Protein AF-A0A533UNU1-F1 (afdb_monomer_lite)

Foldseek 3Di:
DEAFADCDPVTLCHADDLVRLLVVLVVQVVVVVVDVDDDYFYNSPPPNSRLLSVLSSCVSNVHDDDPVSVVVNVVVVVVVVVVVVVVVVVVVVVD

pLDDT: mean 88.91, std 9.17, range [50.12, 96.62]

Secondary structure (DSSP, 8-state):
-EE--S-PSSTT-----HHHHHHHHHHHHHHHHH-S----EE---GGGHHHHHHHHHHHHTTPPPPHHHHHHHHHHHHHHHHHHHHHHHHHHTT-

Radius of gyration: 15.37 Å; chains: 1; bounding box: 43×29×36 Å

Sequence (95 aa):
IRWHGRQVKPRYNYLYSKEELKPWAEKVKQISRETAVVRGYFNNHYGARAVVNALEFKQMLGTVLSEEERAALQHARNYFSETSSQLKLDRSFRQ

Structure (mmCIF, N/CA/C/O backbone):
data_AF-A0A533UNU1-F1
#
_entry.id   AF-A0A533UNU1-F1
#
loop_
_atom_site.group_PDB
_atom_site.id
_atom_site.type_symbol
_atom_site.label_atom_id
_atom_site.label_alt_id
_atom_site.label_comp_id
_atom_site.label_asym_id
_atom_site.label_entity_id
_atom_site.label_seq_id
_atom_site.pdbx_PDB_ins_code
_atom_site.Cartn_x
_atom_site.Cartn_y
_atom_site.Cartn_z
_atom_site.occupancy
_atom_site.B_iso_or_equiv
_atom_site.auth_seq_id
_atom_site.auth_comp_id
_atom_site.auth_asym_id
_atom_site.auth_atom_id
_atom_site.pdbx_PDB_model_num
ATOM 1 N N . ILE A 1 1 ? -12.944 2.081 -1.766 1.00 93.19 1 ILE A N 1
ATOM 2 C CA . ILE A 1 1 ? -12.009 3.102 -2.303 1.00 93.19 1 ILE A CA 1
ATOM 3 C C . ILE A 1 1 ? -11.151 2.459 -3.389 1.00 93.19 1 ILE A C 1
ATOM 5 O O . ILE A 1 1 ? -10.761 1.308 -3.220 1.00 93.19 1 ILE A O 1
ATOM 9 N N . ARG A 1 2 ? -10.889 3.153 -4.504 1.00 93.25 2 ARG A N 1
ATOM 10 C CA . ARG A 1 2 ? -10.040 2.652 -5.598 1.00 93.25 2 ARG A CA 1
ATOM 11 C C . ARG A 1 2 ? -9.004 3.712 -5.982 1.00 93.25 2 ARG A C 1
ATOM 13 O O . ARG A 1 2 ? -9.380 4.827 -6.331 1.00 93.25 2 ARG A O 1
ATOM 20 N N . TRP A 1 3 ? -7.718 3.375 -5.902 1.00 94.25 3 TRP A N 1
ATOM 21 C CA . TRP A 1 3 ? -6.600 4.278 -6.208 1.00 94.25 3 TRP A CA 1
ATOM 22 C C . TRP A 1 3 ? -6.038 3.981 -7.600 1.00 94.25 3 TRP A C 1
ATOM 24 O O . TRP A 1 3 ? -5.594 2.868 -7.857 1.00 94.25 3 TRP A O 1
ATOM 34 N N . HIS A 1 4 ? -6.042 4.958 -8.508 1.00 89.81 4 HIS A N 1
ATOM 35 C CA . HIS A 1 4 ? -5.658 4.759 -9.918 1.00 89.81 4 HIS A CA 1
ATOM 36 C C . HIS A 1 4 ? -4.314 5.393 -10.319 1.00 89.81 4 HIS A C 1
ATOM 38 O O . HIS A 1 4 ? -3.893 5.258 -11.467 1.00 89.81 4 HIS A O 1
ATOM 44 N N . GLY A 1 5 ? -3.635 6.087 -9.407 1.00 87.50 5 GLY A N 1
ATOM 45 C CA . GLY A 1 5 ? -2.519 6.977 -9.734 1.00 87.50 5 GLY A CA 1
ATOM 46 C C . GLY A 1 5 ? -2.981 8.357 -10.221 1.00 87.50 5 GLY A C 1
ATOM 47 O O . GLY A 1 5 ? -4.173 8.665 -10.225 1.00 87.50 5 GLY A O 1
ATOM 48 N N . ARG A 1 6 ? -2.033 9.206 -10.638 1.00 81.12 6 ARG A N 1
ATOM 49 C CA . ARG A 1 6 ? -2.288 10.605 -11.033 1.00 81.12 6 ARG A CA 1
ATOM 50 C C . ARG A 1 6 ? -2.357 10.826 -12.548 1.00 81.12 6 ARG A C 1
ATOM 52 O O . ARG A 1 6 ? -1.54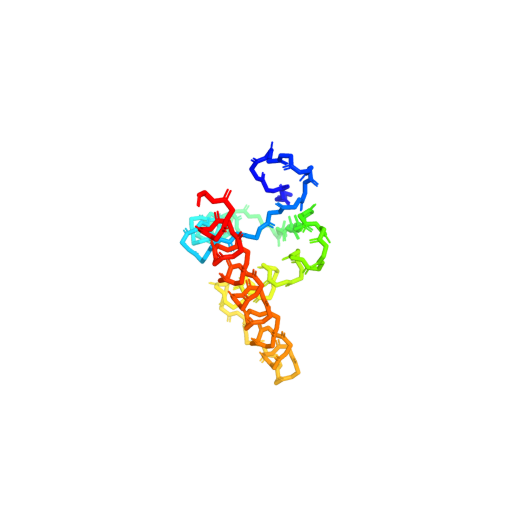8 11.574 -13.064 1.00 81.12 6 ARG A O 1
ATOM 59 N N . GLN A 1 7 ? -3.258 10.156 -13.274 1.00 67.44 7 GLN A N 1
ATOM 60 C CA . GLN A 1 7 ? -3.490 10.347 -14.731 1.00 67.44 7 GLN A CA 1
ATOM 61 C C . GLN A 1 7 ? -2.227 10.554 -15.612 1.00 67.44 7 GLN A C 1
ATOM 63 O O . GLN A 1 7 ? -2.290 11.174 -16.673 1.00 67.44 7 GLN A O 1
ATOM 68 N N . VAL A 1 8 ? -1.073 10.028 -15.196 1.00 65.19 8 VAL A N 1
ATOM 69 C CA . VAL A 1 8 ? 0.191 10.193 -15.915 1.00 65.19 8 VAL A CA 1
ATOM 70 C C . VAL A 1 8 ? 0.130 9.273 -17.129 1.00 65.19 8 VAL A C 1
ATOM 72 O O . VAL A 1 8 ? -0.411 8.172 -17.031 1.00 65.19 8 VAL A O 1
ATOM 75 N N . LYS A 1 9 ? 0.631 9.710 -18.288 1.00 72.56 9 LYS A N 1
ATOM 76 C CA . LYS A 1 9 ? 0.825 8.809 -19.432 1.00 72.56 9 LYS A CA 1
ATOM 77 C C . LYS A 1 9 ? 2.150 8.052 -19.235 1.00 72.56 9 LYS A C 1
ATOM 79 O O . LYS A 1 9 ? 3.159 8.715 -19.004 1.00 72.56 9 LYS A O 1
ATOM 84 N N . PRO A 1 10 ? 2.182 6.711 -19.354 1.00 72.81 10 PRO A N 1
ATOM 85 C CA . PRO A 1 10 ? 1.062 5.793 -19.600 1.00 72.81 10 PRO A CA 1
ATOM 86 C C . PRO A 1 10 ? 0.171 5.585 -18.359 1.00 72.81 10 PRO A C 1
ATOM 88 O O . PRO A 1 10 ? 0.661 5.556 -17.231 1.00 72.81 10 PRO A O 1
ATOM 91 N N . ARG A 1 11 ? -1.147 5.423 -18.574 1.00 71.75 11 ARG A N 1
ATOM 92 C CA . ARG A 1 11 ? -2.144 5.272 -17.493 1.00 71.75 11 ARG A CA 1
ATOM 93 C C . ARG A 1 11 ? -1.758 4.135 -16.537 1.00 71.75 11 ARG A C 1
ATOM 95 O O . ARG A 1 11 ? -1.197 3.131 -16.959 1.00 71.75 11 ARG A O 1
ATOM 102 N N . TYR A 1 12 ? -2.086 4.294 -15.253 1.00 76.25 12 TYR A N 1
ATOM 103 C CA . TYR A 1 12 ? -1.799 3.336 -14.169 1.00 76.25 12 TYR A CA 1
ATOM 104 C C . TYR A 1 12 ? -0.311 3.097 -13.854 1.00 76.25 12 TYR A C 1
ATOM 106 O O . TYR A 1 12 ? -0.013 2.375 -12.902 1.00 76.25 12 TYR A O 1
ATOM 114 N N . ASN A 1 13 ? 0.623 3.731 -14.574 1.00 85.00 13 ASN A N 1
ATOM 115 C CA . ASN A 1 13 ? 2.046 3.740 -14.241 1.00 85.00 13 ASN A CA 1
ATOM 116 C C . ASN A 1 13 ? 2.357 4.831 -13.211 1.00 85.00 13 ASN A C 1
ATOM 118 O O . ASN A 1 13 ? 2.892 5.891 -13.530 1.00 85.00 13 ASN A O 1
ATOM 122 N N . TYR A 1 14 ? 1.966 4.578 -11.964 1.00 89.00 14 TYR A N 1
ATOM 123 C CA . TYR A 1 14 ? 2.192 5.497 -10.855 1.00 89.00 14 TYR A CA 1
ATOM 124 C C . TYR A 1 14 ? 2.575 4.716 -9.606 1.00 89.00 14 TYR A C 1
ATOM 126 O O . TYR A 1 14 ? 1.919 3.730 -9.279 1.00 89.00 14 TYR A O 1
ATOM 134 N N . LEU A 1 15 ? 3.629 5.140 -8.917 1.00 91.75 15 LEU A N 1
ATOM 135 C CA . LEU A 1 15 ? 4.020 4.587 -7.625 1.00 91.75 15 LEU A CA 1
ATOM 136 C C . LEU A 1 15 ? 3.813 5.686 -6.591 1.00 91.75 15 LEU A C 1
ATOM 138 O O . LEU A 1 15 ? 4.546 6.670 -6.607 1.00 91.75 15 LEU A O 1
ATOM 142 N N . TYR A 1 16 ? 2.809 5.531 -5.729 1.00 94.06 16 TYR A N 1
ATOM 143 C CA . TYR A 1 16 ? 2.545 6.522 -4.690 1.00 94.06 16 TYR A CA 1
ATOM 144 C C . TYR A 1 16 ? 3.736 6.633 -3.730 1.00 94.06 16 TYR A C 1
ATOM 146 O O . TYR A 1 16 ? 4.367 5.622 -3.378 1.00 94.06 16 TYR A O 1
ATOM 154 N N . SER A 1 17 ? 4.033 7.860 -3.303 1.00 93.56 17 SER A N 1
ATOM 155 C CA . SER A 1 17 ? 4.947 8.101 -2.186 1.00 93.56 17 SER A CA 1
ATOM 156 C C . SER A 1 17 ? 4.256 7.817 -0.848 1.00 93.56 17 SER A C 1
ATOM 158 O O . SER A 1 17 ? 3.024 7.774 -0.761 1.00 93.56 17 SER A O 1
ATOM 160 N N . LYS A 1 18 ? 5.038 7.634 0.221 1.00 93.44 18 LYS A N 1
ATOM 161 C CA . LYS A 1 18 ? 4.465 7.399 1.553 1.00 93.44 18 LYS A CA 1
ATOM 162 C C . LYS A 1 18 ? 3.666 8.608 2.045 1.00 93.44 18 LYS A C 1
ATOM 164 O O . LYS A 1 18 ? 2.619 8.450 2.666 1.00 93.44 18 LYS A O 1
ATOM 169 N N . GLU A 1 19 ? 4.131 9.804 1.714 1.00 94.88 19 GLU A N 1
ATOM 170 C CA . GLU A 1 19 ? 3.508 11.085 2.047 1.00 94.88 19 GLU A CA 1
ATOM 171 C C . GLU A 1 19 ? 2.150 11.226 1.354 1.00 94.88 19 GLU A C 1
ATOM 173 O O . GLU A 1 19 ? 1.198 11.701 1.965 1.00 94.88 19 GLU A O 1
ATOM 178 N N . GLU A 1 20 ? 2.033 10.754 0.109 1.00 94.88 20 GLU A N 1
ATOM 179 C CA . GLU A 1 20 ? 0.759 10.729 -0.613 1.00 94.88 20 GLU A CA 1
ATOM 180 C C . GLU A 1 20 ? -0.230 9.709 -0.044 1.00 94.88 20 GLU A C 1
ATOM 182 O O . GLU A 1 20 ? -1.439 9.942 -0.079 1.00 94.88 20 GLU A O 1
ATOM 187 N N . LEU A 1 21 ? 0.261 8.577 0.467 1.00 95.75 21 LEU A N 1
ATOM 188 C CA . LEU A 1 21 ? -0.572 7.536 1.072 1.00 95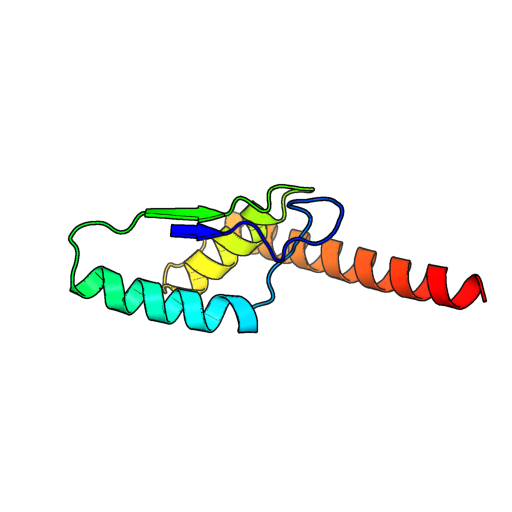.75 21 LEU A CA 1
ATOM 189 C C . LEU A 1 21 ? -1.040 7.899 2.487 1.00 95.75 21 LEU A C 1
ATOM 191 O O . LEU A 1 21 ? -2.143 7.517 2.875 1.00 95.75 21 LEU A O 1
ATOM 195 N N . LYS A 1 22 ? -0.254 8.670 3.244 1.00 95.94 22 LYS A N 1
ATOM 196 C CA . LYS A 1 22 ? -0.568 9.074 4.623 1.00 95.94 22 LYS A CA 1
ATOM 197 C C . LYS A 1 22 ? -1.976 9.674 4.805 1.00 95.94 22 LYS A C 1
ATOM 199 O O . LYS A 1 22 ? -2.714 9.153 5.642 1.00 95.94 22 LYS A O 1
ATOM 204 N N . PRO A 1 23 ? -2.418 10.696 4.042 1.00 96.50 23 PRO A N 1
ATOM 205 C CA . PRO A 1 23 ? -3.768 11.242 4.200 1.00 96.50 23 PRO A CA 1
ATOM 206 C C . PRO A 1 23 ? -4.862 1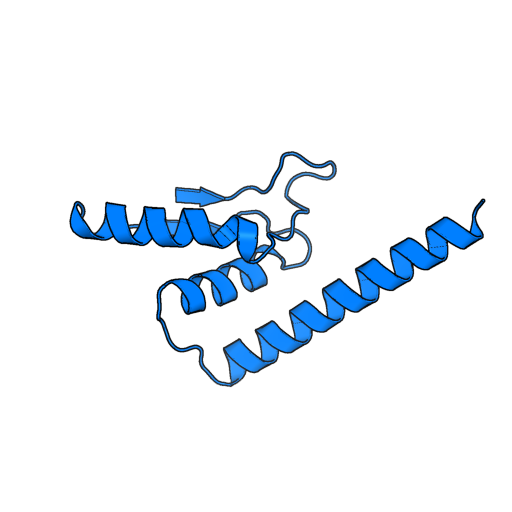0.219 3.865 1.00 96.50 23 PRO A C 1
ATOM 208 O O . PRO A 1 23 ? -5.940 10.249 4.456 1.00 96.50 23 PRO A O 1
ATOM 211 N N . TRP A 1 24 ? -4.593 9.276 2.956 1.00 96.62 24 TRP A N 1
ATOM 212 C CA . TRP A 1 24 ? -5.529 8.192 2.657 1.00 96.62 24 TRP A CA 1
ATOM 213 C C . TRP A 1 24 ? -5.633 7.186 3.797 1.00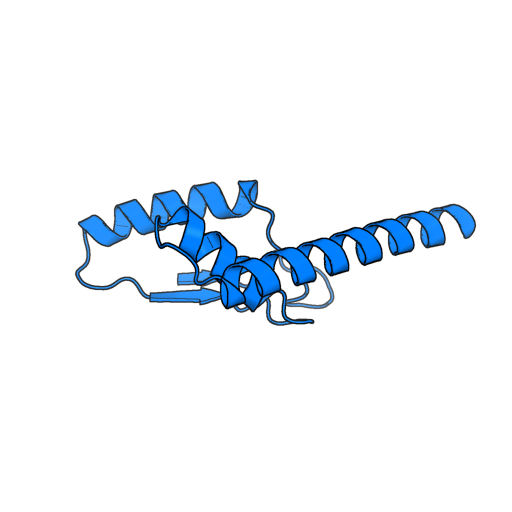 96.62 24 TRP A C 1
ATOM 215 O O . TRP A 1 24 ? -6.739 6.730 4.079 1.00 96.62 24 TRP A O 1
ATOM 225 N N . ALA A 1 25 ? -4.521 6.852 4.454 1.00 95.94 25 ALA A N 1
ATOM 226 C CA . ALA A 1 25 ? -4.524 5.954 5.603 1.00 95.94 25 ALA A CA 1
ATOM 227 C C . ALA A 1 25 ? -5.362 6.542 6.746 1.00 95.94 25 ALA A C 1
ATOM 229 O O . ALA A 1 25 ? -6.228 5.857 7.285 1.00 95.94 25 ALA A O 1
ATOM 230 N N . GLU A 1 26 ? -5.188 7.831 7.044 1.00 95.81 26 GLU A N 1
ATOM 231 C CA . GLU A 1 26 ? -5.992 8.524 8.057 1.00 95.81 26 GLU A CA 1
ATOM 232 C C . GLU A 1 26 ? -7.475 8.587 7.679 1.00 95.81 26 GLU A C 1
ATOM 234 O O . GLU A 1 26 ? -8.338 8.266 8.495 1.00 95.81 26 GLU A O 1
ATOM 239 N N . LYS A 1 27 ? -7.791 8.883 6.414 1.00 95.50 27 LYS A N 1
ATOM 240 C CA . LYS A 1 27 ? -9.176 8.861 5.925 1.00 95.50 27 LYS A CA 1
ATOM 241 C C . LYS A 1 27 ? -9.815 7.474 6.043 1.00 95.50 27 LYS A C 1
ATOM 243 O O . LYS A 1 27 ? -10.978 7.366 6.420 1.00 95.50 27 LYS A O 1
ATOM 248 N N . VAL A 1 28 ? -9.076 6.405 5.739 1.00 95.50 28 VAL A N 1
ATOM 249 C CA . VAL A 1 28 ? -9.568 5.026 5.893 1.00 95.50 28 VAL A CA 1
ATOM 250 C C . VAL A 1 28 ? -9.835 4.700 7.361 1.00 95.50 28 VAL A C 1
ATOM 252 O O . VAL A 1 28 ? -10.891 4.144 7.650 1.00 95.50 28 VAL A O 1
ATOM 255 N N . LYS A 1 29 ? -8.944 5.101 8.278 1.00 93.69 29 LYS A N 1
ATOM 256 C CA . LYS A 1 29 ? -9.140 4.936 9.730 1.00 93.69 29 LYS A CA 1
ATOM 257 C C . LYS A 1 29 ? -10.357 5.699 10.258 1.00 93.69 29 LYS A C 1
ATOM 259 O O . LYS A 1 29 ? -10.988 5.251 11.209 1.00 93.69 29 LYS A O 1
ATOM 264 N N . GLN A 1 30 ? -10.676 6.856 9.679 1.00 95.19 30 GLN A N 1
ATOM 265 C CA . GLN A 1 30 ? -11.886 7.607 10.026 1.00 95.19 30 GLN A CA 1
ATOM 266 C C . GLN A 1 30 ? -13.140 6.869 9.545 1.00 95.19 30 GLN A C 1
ATOM 268 O O . GLN A 1 30 ? -13.998 6.536 10.355 1.00 95.19 30 GLN A O 1
ATOM 273 N N . ILE A 1 31 ? -13.200 6.515 8.256 1.00 94.88 31 ILE A N 1
ATOM 274 C CA . ILE A 1 31 ? -14.358 5.823 7.661 1.00 94.88 31 ILE A CA 1
ATOM 275 C C . ILE A 1 31 ? -14.607 4.461 8.331 1.00 94.88 31 ILE A C 1
ATOM 277 O O . ILE A 1 31 ? -15.755 4.047 8.487 1.00 94.88 31 ILE A O 1
ATOM 281 N N . SER A 1 32 ? -13.555 3.760 8.765 1.00 93.38 32 SER A N 1
ATOM 282 C CA . SER A 1 32 ? -13.699 2.474 9.458 1.00 93.38 32 SER A CA 1
ATOM 283 C C . SER A 1 32 ? -14.362 2.581 10.834 1.00 93.38 32 SER A C 1
ATOM 285 O O . SER A 1 32 ? -14.768 1.561 11.373 1.00 93.38 32 SER A O 1
ATOM 287 N N . ARG A 1 33 ? -14.468 3.781 11.423 1.00 95.12 33 ARG A N 1
ATOM 288 C CA . ARG A 1 33 ? -15.222 3.999 12.674 1.00 95.12 33 ARG A CA 1
ATOM 289 C C . ARG A 1 33 ? -16.725 4.122 12.432 1.00 95.12 33 ARG A C 1
ATOM 291 O O . ARG A 1 33 ? -17.507 3.854 13.332 1.00 95.12 33 ARG A O 1
ATOM 298 N N . GLU A 1 34 ? -17.113 4.528 11.227 1.00 95.19 34 GLU A N 1
ATOM 299 C CA . GLU A 1 34 ? -18.500 4.826 10.849 1.00 95.19 34 GLU A CA 1
ATOM 300 C C . GLU A 1 34 ? -19.149 3.691 10.046 1.00 95.19 34 GLU A C 1
ATOM 302 O O . GLU A 1 34 ? -20.348 3.711 9.778 1.00 95.19 34 GLU A O 1
ATOM 307 N N . THR A 1 35 ? -18.364 2.698 9.624 1.00 94.44 35 THR A N 1
ATOM 308 C CA . THR A 1 35 ? -18.818 1.634 8.726 1.00 94.44 35 THR A CA 1
ATOM 309 C C . THR A 1 35 ? -18.314 0.275 9.188 1.00 94.44 35 THR A C 1
ATOM 311 O O . THR A 1 35 ? -17.190 0.143 9.661 1.00 94.44 35 THR A O 1
ATOM 314 N N . ALA A 1 36 ? -19.134 -0.762 9.002 1.00 92.81 36 ALA A N 1
ATOM 315 C CA . ALA A 1 36 ? -18.763 -2.123 9.389 1.00 92.81 36 ALA A CA 1
ATOM 316 C C . ALA A 1 36 ? -17.596 -2.685 8.556 1.00 92.81 36 ALA A C 1
ATOM 318 O O . ALA A 1 36 ? -16.798 -3.472 9.058 1.00 92.81 36 ALA A O 1
ATOM 319 N N . VAL A 1 37 ? -17.500 -2.314 7.271 1.00 93.88 37 VAL A N 1
ATOM 320 C CA . VAL A 1 37 ? -16.485 -2.841 6.348 1.00 93.88 37 VAL A CA 1
ATOM 321 C C . VAL A 1 37 ? -16.031 -1.764 5.367 1.00 93.88 37 VAL A C 1
ATOM 323 O O . VAL A 1 37 ? -16.831 -1.233 4.596 1.00 93.88 37 VAL A O 1
ATOM 326 N N . VAL A 1 38 ? -14.717 -1.532 5.301 1.00 94.06 38 VAL A N 1
ATOM 327 C CA . VAL A 1 38 ? -14.077 -0.687 4.283 1.00 94.06 38 VAL A CA 1
ATOM 328 C C . VAL A 1 38 ? -13.269 -1.562 3.327 1.00 94.06 38 VAL A C 1
ATOM 330 O O . VAL A 1 38 ? -12.392 -2.309 3.748 1.00 94.06 38 VAL A O 1
ATOM 333 N N . ARG A 1 39 ? -13.531 -1.452 2.018 1.00 94.38 39 ARG A N 1
ATOM 334 C CA . ARG A 1 39 ? -12.758 -2.144 0.968 1.00 94.38 39 ARG A CA 1
ATOM 335 C C . ARG A 1 39 ? -11.919 -1.152 0.168 1.00 94.38 39 ARG A C 1
ATOM 337 O O . ARG A 1 39 ? -12.444 -0.146 -0.317 1.00 94.38 39 ARG A O 1
ATOM 344 N N . GLY A 1 40 ? -10.627 -1.431 0.017 1.00 94.19 40 GLY A N 1
ATOM 345 C CA . GLY A 1 40 ? -9.660 -0.599 -0.704 1.00 94.19 40 GLY A CA 1
ATOM 346 C C . GLY A 1 40 ? -8.935 -1.383 -1.799 1.00 94.19 40 GLY A C 1
ATOM 347 O O . GLY A 1 40 ? -8.481 -2.490 -1.542 1.00 94.19 40 GLY A O 1
ATOM 348 N N . TYR A 1 41 ? -8.805 -0.808 -3.000 1.00 94.62 41 TYR A N 1
ATOM 349 C CA . TYR A 1 41 ? -8.143 -1.447 -4.145 1.00 94.62 41 TYR A CA 1
ATOM 350 C C . TYR A 1 41 ? -7.122 -0.513 -4.800 1.00 94.62 41 TYR A C 1
ATOM 352 O O . TYR A 1 41 ? -7.479 0.566 -5.283 1.00 94.62 41 TYR A O 1
ATOM 360 N N . PHE A 1 42 ? -5.864 -0.942 -4.876 1.00 95.12 42 PHE A N 1
ATOM 361 C CA . PHE A 1 42 ? -4.829 -0.270 -5.663 1.00 95.12 42 PHE A CA 1
ATOM 362 C C . PHE A 1 42 ? -4.889 -0.756 -7.115 1.00 95.12 42 PHE A C 1
ATOM 364 O O . PHE A 1 42 ? -4.724 -1.936 -7.400 1.00 95.12 42 PHE A O 1
ATOM 371 N N . ASN A 1 43 ? -5.160 0.158 -8.042 1.00 90.88 43 ASN A N 1
ATOM 372 C CA . ASN A 1 43 ? -5.348 -0.105 -9.472 1.00 90.88 43 ASN A CA 1
ATOM 373 C C . ASN A 1 43 ? -4.245 0.533 -10.337 1.00 90.88 43 ASN A C 1
ATOM 375 O O . ASN A 1 43 ? -4.364 0.620 -11.556 1.00 90.88 43 ASN A O 1
ATOM 379 N N . ASN A 1 44 ? -3.163 0.996 -9.725 1.00 88.81 44 ASN A N 1
ATOM 380 C CA . ASN A 1 44 ? -1.931 1.432 -10.377 1.00 88.81 44 ASN A CA 1
ATOM 381 C C . ASN A 1 44 ? -1.027 0.221 -10.689 1.00 88.81 44 ASN A C 1
ATOM 383 O O . ASN A 1 44 ? 0.108 0.125 -10.233 1.00 88.81 44 ASN A O 1
ATOM 387 N N . HIS A 1 45 ? -1.573 -0.769 -11.400 1.00 82.94 45 HIS A N 1
ATOM 388 C CA . HIS A 1 45 ? -1.009 -2.123 -11.499 1.00 82.94 45 HIS A CA 1
ATOM 389 C C . HIS A 1 45 ? 0.220 -2.248 -12.414 1.00 82.94 45 HIS A C 1
ATOM 391 O O . HIS A 1 45 ? 0.852 -3.305 -12.446 1.00 82.94 45 HIS A O 1
ATOM 397 N N . TYR A 1 46 ? 0.568 -1.205 -13.171 1.00 83.44 46 TYR A N 1
ATOM 398 C CA . TYR A 1 46 ? 1.656 -1.278 -14.143 1.00 83.44 46 TYR A CA 1
ATOM 399 C C . TYR A 1 46 ? 3.002 -1.553 -13.456 1.00 83.44 46 TYR A C 1
ATOM 401 O O . TYR A 1 46 ? 3.442 -0.801 -12.578 1.00 83.44 46 TYR A O 1
ATOM 409 N N . GLY A 1 47 ? 3.663 -2.636 -13.874 1.00 83.12 47 GLY A N 1
ATOM 410 C CA . GLY A 1 47 ? 4.930 -3.087 -13.302 1.00 83.12 47 GLY A CA 1
ATOM 411 C C . GLY A 1 47 ? 4.844 -3.361 -11.801 1.00 83.12 47 GLY A C 1
ATOM 412 O O . GLY A 1 47 ? 5.717 -2.916 -11.078 1.00 83.12 47 GLY A O 1
ATOM 413 N N . ALA A 1 48 ? 3.771 -3.996 -11.316 1.00 88.06 48 ALA A N 1
ATOM 414 C CA . ALA A 1 48 ? 3.588 -4.407 -9.913 1.00 88.06 48 ALA A CA 1
ATOM 415 C C . ALA A 1 48 ? 3.543 -3.281 -8.848 1.00 88.06 48 ALA A C 1
ATOM 417 O O . ALA A 1 48 ? 3.508 -3.561 -7.649 1.00 88.06 48 ALA A O 1
ATOM 418 N N . ARG A 1 49 ? 3.451 -2.003 -9.245 1.00 91.12 49 ARG A N 1
ATOM 419 C CA . ARG A 1 49 ? 3.409 -0.850 -8.315 1.00 91.12 49 ARG A CA 1
ATOM 420 C C . ARG A 1 49 ? 2.226 -0.877 -7.342 1.00 91.12 49 ARG A C 1
ATOM 422 O O . ARG A 1 49 ? 2.369 -0.458 -6.195 1.00 91.12 49 ARG A O 1
ATOM 429 N N . ALA A 1 50 ? 1.082 -1.409 -7.773 1.00 93.56 50 ALA A N 1
ATOM 430 C CA . ALA A 1 50 ? -0.087 -1.586 -6.913 1.00 93.56 50 ALA A CA 1
ATOM 431 C C . ALA A 1 50 ? 0.210 -2.464 -5.686 1.00 93.56 50 ALA A C 1
ATOM 433 O O . ALA A 1 50 ? -0.271 -2.156 -4.600 1.00 93.56 50 ALA A O 1
ATOM 434 N N . VAL A 1 51 ? 1.026 -3.516 -5.839 1.00 93.69 51 VAL A N 1
ATOM 435 C CA . VAL A 1 51 ? 1.390 -4.425 -4.738 1.00 93.69 51 VAL A CA 1
ATOM 436 C C . VAL A 1 51 ? 2.264 -3.701 -3.720 1.00 93.69 51 VAL A C 1
ATOM 438 O O . VAL A 1 51 ? 1.989 -3.763 -2.526 1.00 93.69 51 VAL A O 1
ATOM 441 N N . VAL A 1 52 ? 3.259 -2.941 -4.193 1.00 95.00 52 VAL A N 1
ATOM 442 C CA . VAL A 1 52 ? 4.122 -2.122 -3.326 1.00 95.00 52 VAL A CA 1
ATOM 443 C C . VAL A 1 52 ? 3.291 -1.156 -2.495 1.00 95.00 52 VAL A C 1
ATOM 445 O O . VAL A 1 52 ? 3.405 -1.138 -1.272 1.00 95.00 52 VAL A O 1
ATOM 448 N N . ASN A 1 53 ? 2.406 -0.392 -3.139 1.00 96.06 53 ASN A N 1
ATOM 449 C CA . ASN A 1 53 ? 1.580 0.560 -2.408 1.00 96.06 53 ASN A CA 1
ATOM 450 C C . ASN A 1 53 ? 0.572 -0.123 -1.477 1.00 96.06 53 ASN A C 1
ATOM 452 O O . ASN A 1 53 ? 0.330 0.400 -0.396 1.00 96.06 53 ASN A O 1
ATOM 456 N N . ALA A 1 54 ? 0.035 -1.294 -1.834 1.00 95.62 54 ALA A N 1
ATOM 457 C CA . ALA A 1 54 ? -0.845 -2.055 -0.952 1.00 95.62 54 ALA A CA 1
ATOM 458 C C . ALA A 1 54 ? -0.128 -2.535 0.322 1.00 95.62 54 ALA A C 1
ATOM 460 O O . ALA A 1 54 ? -0.678 -2.383 1.412 1.00 95.62 54 ALA A O 1
ATOM 461 N N . LEU A 1 55 ? 1.097 -3.060 0.205 1.00 95.75 55 LEU A N 1
ATOM 462 C CA . LEU A 1 55 ? 1.893 -3.513 1.353 1.00 95.75 55 LEU A CA 1
ATOM 463 C C . LEU A 1 55 ? 2.278 -2.352 2.279 1.00 95.75 55 LEU A C 1
ATOM 465 O O . LEU A 1 55 ? 2.146 -2.457 3.497 1.00 95.75 55 LEU A O 1
ATOM 469 N N . GLU A 1 56 ? 2.679 -1.210 1.721 1.00 95.25 56 GLU A N 1
ATOM 470 C CA . GLU A 1 56 ? 2.955 -0.012 2.524 1.00 95.25 56 GLU A CA 1
ATOM 471 C C . GLU A 1 56 ? 1.703 0.517 3.212 1.00 95.25 56 GLU A C 1
ATOM 473 O O . GLU A 1 56 ? 1.744 0.907 4.377 1.00 95.25 56 GLU A O 1
ATOM 478 N N . PHE A 1 57 ? 0.574 0.516 2.506 1.00 96.38 57 PHE A N 1
ATOM 479 C CA . PHE A 1 57 ? -0.688 0.961 3.073 1.00 96.38 57 PHE A CA 1
ATOM 480 C C . PHE A 1 57 ? -1.138 0.038 4.210 1.00 96.38 57 PHE A C 1
ATOM 482 O O . PHE A 1 57 ? -1.563 0.522 5.256 1.00 96.38 57 PHE A O 1
ATOM 489 N N . LYS A 1 58 ? -0.958 -1.280 4.057 1.00 94.56 58 LYS A N 1
ATOM 490 C CA . LYS A 1 58 ? -1.179 -2.277 5.115 1.00 94.56 58 LYS A CA 1
ATOM 491 C C . LYS A 1 58 ? -0.351 -1.954 6.370 1.00 94.56 58 LYS A C 1
ATOM 493 O O . LYS A 1 58 ? -0.913 -1.934 7.465 1.00 94.56 58 LYS A O 1
ATOM 498 N N . GLN A 1 59 ? 0.928 -1.590 6.221 1.00 94.50 59 GLN A N 1
ATOM 499 C CA . GLN A 1 59 ? 1.758 -1.122 7.345 1.00 94.50 59 GLN A CA 1
ATOM 500 C C . GLN A 1 59 ? 1.223 0.164 7.985 1.00 94.50 59 GLN A C 1
ATOM 502 O O . GLN A 1 59 ? 1.146 0.259 9.207 1.00 94.50 59 GLN A O 1
ATOM 507 N N . MET A 1 60 ? 0.827 1.156 7.182 1.00 95.06 60 MET A N 1
ATOM 508 C CA . MET A 1 60 ? 0.308 2.441 7.681 1.00 95.06 60 MET A CA 1
ATOM 509 C C . MET A 1 60 ? -1.012 2.306 8.450 1.00 95.06 60 MET A C 1
ATOM 511 O O . MET A 1 60 ? -1.306 3.112 9.340 1.00 95.06 60 MET A O 1
ATOM 515 N N . LEU A 1 61 ? -1.807 1.290 8.115 1.00 94.38 61 LEU A N 1
ATOM 516 C CA . LEU A 1 61 ? -3.018 0.925 8.845 1.00 94.38 61 LEU A CA 1
ATOM 517 C C . LEU A 1 61 ? -2.724 0.172 10.155 1.00 94.38 61 LEU A C 1
ATOM 519 O O . LEU A 1 61 ? -3.658 -0.143 10.884 1.00 94.38 61 LEU A O 1
ATOM 523 N N . GLY A 1 62 ? -1.452 -0.082 10.481 1.00 91.56 62 GLY A N 1
ATOM 524 C CA . GLY A 1 62 ? -1.029 -0.743 11.717 1.00 91.56 62 GLY A CA 1
ATOM 525 C C . GLY A 1 62 ? -0.992 -2.268 11.628 1.00 91.56 62 GLY A C 1
ATOM 526 O O . GLY A 1 62 ? -0.865 -2.932 12.651 1.00 91.56 62 GLY A O 1
ATOM 527 N N . THR A 1 63 ? -1.101 -2.842 10.426 1.00 92.44 63 THR A N 1
ATOM 528 C CA . THR A 1 63 ? -0.978 -4.293 10.249 1.00 92.44 63 THR A CA 1
ATOM 529 C C . THR A 1 63 ? 0.488 -4.681 10.093 1.00 92.44 63 THR A C 1
ATOM 531 O O . THR A 1 63 ? 1.221 -4.092 9.296 1.00 92.44 63 THR A O 1
ATOM 534 N N . VAL A 1 64 ? 0.913 -5.702 10.834 1.00 92.88 64 VAL A N 1
ATOM 535 C CA . VAL A 1 64 ? 2.262 -6.263 10.723 1.00 92.88 64 VAL A CA 1
ATOM 536 C C . VAL A 1 64 ? 2.377 -7.033 9.404 1.00 92.88 64 VAL A C 1
ATOM 538 O O . VAL A 1 64 ? 1.497 -7.824 9.061 1.00 92.88 64 VAL A O 1
ATOM 541 N N . LEU A 1 65 ? 3.438 -6.765 8.641 1.00 93.88 65 LEU A N 1
ATOM 542 C CA . LEU A 1 65 ? 3.777 -7.558 7.457 1.00 93.88 65 LEU A CA 1
ATOM 543 C C . LEU A 1 65 ? 4.485 -8.844 7.872 1.00 93.88 65 LEU A C 1
ATOM 545 O O . LEU A 1 65 ? 5.273 -8.813 8.820 1.00 93.88 65 LEU A O 1
ATOM 549 N N . SER A 1 66 ? 4.260 -9.927 7.127 1.00 95.81 66 SER A N 1
ATOM 550 C CA . SER A 1 66 ? 5.111 -11.116 7.230 1.00 95.81 66 SER A CA 1
ATOM 551 C C . SER A 1 66 ? 6.548 -10.792 6.798 1.00 95.81 66 SER A C 1
ATOM 553 O O . SER A 1 66 ? 6.806 -9.763 6.159 1.00 95.81 66 SER A O 1
ATOM 555 N N . GLU A 1 67 ? 7.501 -11.659 7.134 1.00 95.25 67 GLU A N 1
ATOM 556 C CA . GLU A 1 67 ? 8.893 -11.461 6.719 1.00 95.25 67 GLU A CA 1
ATOM 557 C C . GLU A 1 67 ? 9.040 -11.531 5.190 1.00 95.25 67 GLU A C 1
ATOM 559 O O . GLU A 1 67 ? 9.758 -10.722 4.604 1.00 95.25 67 GLU A O 1
ATOM 564 N N . GLU A 1 68 ? 8.272 -12.391 4.517 1.00 94.69 68 GLU A N 1
ATOM 565 C CA . GLU A 1 68 ? 8.222 -12.466 3.053 1.00 94.69 68 GLU A CA 1
ATOM 566 C C . GLU A 1 68 ? 7.655 -11.178 2.444 1.00 94.69 68 GLU A C 1
ATOM 568 O O . GLU A 1 68 ? 8.217 -10.638 1.490 1.00 94.69 68 GLU A O 1
ATOM 573 N N . GLU A 1 69 ? 6.567 -10.644 3.010 1.00 94.94 69 GLU A N 1
ATOM 574 C CA . GLU A 1 69 ? 5.966 -9.382 2.568 1.00 94.94 69 GLU A CA 1
ATOM 575 C C . GLU A 1 69 ? 6.932 -8.205 2.757 1.00 94.94 69 GLU A C 1
ATOM 577 O O . GLU A 1 69 ? 7.042 -7.339 1.884 1.00 94.94 69 GLU A O 1
ATOM 582 N N . ARG A 1 70 ? 7.657 -8.170 3.882 1.00 94.88 70 ARG A N 1
ATOM 583 C CA . ARG A 1 70 ? 8.659 -7.137 4.168 1.00 94.88 70 ARG A CA 1
ATOM 584 C C . ARG A 1 70 ? 9.846 -7.233 3.210 1.00 94.88 70 ARG A C 1
ATOM 586 O O . ARG A 1 70 ? 10.258 -6.208 2.665 1.00 94.88 70 ARG A O 1
ATOM 593 N N . ALA A 1 71 ? 10.365 -8.4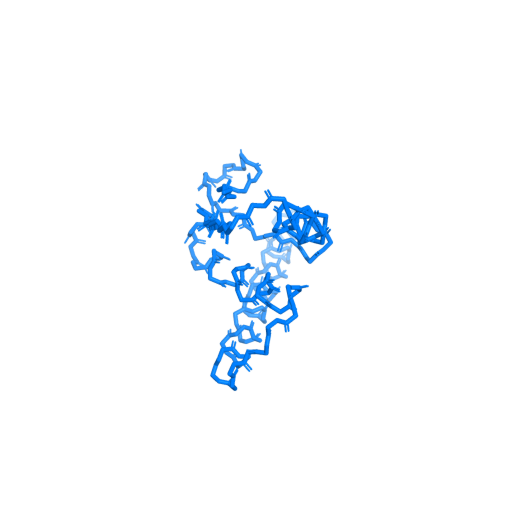37 2.976 1.00 95.25 71 ALA A N 1
ATOM 594 C CA . ALA A 1 71 ? 11.460 -8.674 2.040 1.00 95.25 71 ALA A CA 1
ATOM 595 C C . ALA A 1 71 ? 11.063 -8.282 0.607 1.00 95.25 71 ALA A C 1
ATOM 597 O O . ALA A 1 71 ? 11.795 -7.546 -0.060 1.00 95.25 71 ALA A O 1
ATOM 598 N N . ALA A 1 72 ? 9.870 -8.686 0.160 1.00 94.19 72 ALA A N 1
ATOM 599 C CA . ALA A 1 72 ? 9.337 -8.325 -1.150 1.00 94.19 72 ALA A CA 1
ATOM 600 C C . ALA A 1 72 ? 9.159 -6.807 -1.300 1.00 94.19 72 ALA A C 1
ATOM 602 O O . ALA A 1 72 ? 9.533 -6.237 -2.328 1.00 94.19 72 ALA A O 1
ATOM 603 N N . LEU A 1 73 ? 8.633 -6.138 -0.268 1.00 94.69 73 LEU A N 1
ATOM 604 C CA . LEU A 1 73 ? 8.471 -4.686 -0.259 1.00 94.69 73 LEU A CA 1
ATOM 605 C C . LEU A 1 73 ? 9.822 -3.964 -0.365 1.00 94.69 73 LEU A C 1
ATOM 607 O O . LEU A 1 73 ? 9.957 -3.040 -1.172 1.00 94.69 73 LEU A O 1
ATOM 611 N N . GLN A 1 74 ? 10.819 -4.391 0.414 1.00 94.31 74 GLN A N 1
ATOM 612 C CA . GLN A 1 74 ? 12.157 -3.801 0.388 1.00 94.31 74 GLN A CA 1
ATOM 613 C C .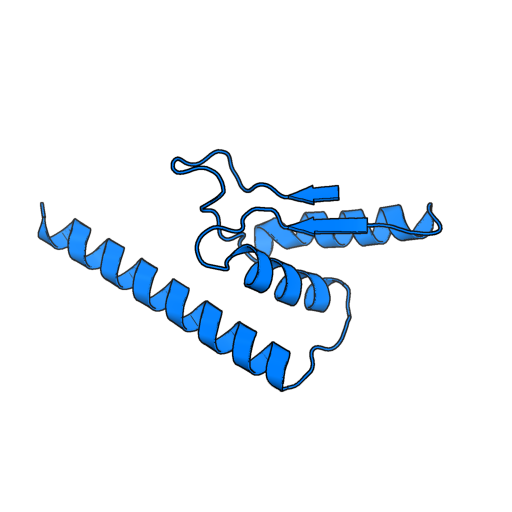 GLN A 1 74 ? 12.819 -3.981 -0.982 1.00 94.31 74 GLN A C 1
ATOM 615 O O . GLN A 1 74 ? 13.303 -3.010 -1.565 1.00 94.31 74 GLN A O 1
ATOM 620 N N . HIS A 1 75 ? 12.788 -5.200 -1.524 1.00 94.00 75 HIS A N 1
ATOM 621 C CA . HIS A 1 75 ? 13.352 -5.507 -2.836 1.00 94.00 75 HIS A CA 1
ATOM 622 C C . HIS A 1 75 ? 12.694 -4.672 -3.943 1.00 94.00 75 HIS A C 1
ATOM 624 O O . HIS A 1 75 ? 13.378 -4.031 -4.741 1.00 94.00 75 HIS A O 1
ATOM 630 N N . ALA A 1 76 ? 11.359 -4.601 -3.954 1.00 93.25 76 ALA A N 1
ATOM 631 C CA . ALA A 1 76 ? 10.631 -3.812 -4.939 1.00 93.25 76 ALA A CA 1
ATOM 632 C C . ALA A 1 76 ? 10.957 -2.312 -4.833 1.00 93.25 76 ALA A C 1
ATOM 634 O O . ALA A 1 76 ? 11.130 -1.642 -5.852 1.00 93.25 76 ALA A O 1
ATOM 635 N N . ARG A 1 77 ? 11.077 -1.768 -3.615 1.00 91.56 77 ARG A N 1
ATOM 636 C CA . ARG A 1 77 ? 11.449 -0.360 -3.410 1.00 91.56 77 ARG A CA 1
ATOM 637 C C . ARG A 1 77 ? 12.863 -0.055 -3.900 1.00 91.56 77 ARG A C 1
ATOM 639 O O . ARG A 1 77 ? 13.034 0.972 -4.560 1.00 91.56 77 ARG A O 1
ATOM 646 N N . ASN A 1 78 ? 13.825 -0.941 -3.651 1.00 93.06 78 ASN A N 1
ATOM 647 C CA . ASN A 1 78 ? 15.187 -0.803 -4.173 1.00 93.06 78 ASN A CA 1
ATOM 648 C C . ASN A 1 78 ? 15.179 -0.790 -5.707 1.00 93.06 78 ASN A C 1
ATOM 650 O O . ASN A 1 78 ? 15.643 0.178 -6.307 1.00 93.06 78 ASN A O 1
ATOM 654 N N . TYR A 1 79 ? 14.512 -1.768 -6.329 1.00 91.75 79 TYR A N 1
ATOM 655 C CA . TYR A 1 79 ? 14.381 -1.860 -7.785 1.00 91.75 79 TYR A CA 1
ATOM 656 C C . TYR A 1 79 ? 13.815 -0.575 -8.417 1.00 91.75 79 TYR A C 1
ATOM 658 O O . TYR A 1 79 ? 14.362 -0.049 -9.392 1.00 91.75 79 TYR A O 1
ATOM 666 N N . PHE A 1 80 ? 12.732 -0.019 -7.858 1.00 88.25 80 PHE A N 1
ATOM 667 C CA . PHE A 1 80 ? 12.154 1.222 -8.387 1.00 88.25 80 PHE A CA 1
ATOM 668 C C . PHE A 1 80 ? 13.041 2.449 -8.150 1.00 88.25 80 PHE A C 1
ATOM 670 O O . PHE A 1 80 ? 13.019 3.369 -8.973 1.00 88.25 80 PHE A O 1
ATOM 677 N N . SER A 1 81 ? 13.807 2.481 -7.057 1.00 87.50 81 SER A N 1
ATOM 678 C CA . SER A 1 81 ? 14.754 3.560 -6.754 1.00 87.50 81 SER A CA 1
ATOM 679 C C . SER A 1 81 ? 15.939 3.562 -7.725 1.00 87.50 81 SER A C 1
ATOM 681 O O . SER A 1 81 ? 16.255 4.596 -8.321 1.00 87.50 81 SER A O 1
ATOM 683 N N . GLU A 1 82 ? 16.537 2.392 -7.951 1.00 87.31 82 GLU A N 1
ATOM 684 C CA . GLU A 1 82 ? 17.651 2.184 -8.883 1.00 87.31 82 GLU A CA 1
ATOM 685 C C . GLU A 1 82 ? 17.235 2.526 -10.314 1.00 87.31 82 GLU A C 1
ATOM 687 O O . GLU A 1 82 ? 17.860 3.367 -10.959 1.00 87.31 82 GLU A O 1
ATOM 692 N N . THR A 1 83 ? 16.097 1.988 -10.766 1.00 80.56 83 THR A N 1
ATOM 693 C CA . THR A 1 83 ? 15.548 2.274 -12.101 1.00 80.56 83 THR A CA 1
ATOM 694 C C . THR A 1 83 ? 15.293 3.770 -12.297 1.00 80.56 83 THR A C 1
ATOM 696 O O . THR A 1 83 ? 15.600 4.334 -13.346 1.00 80.56 83 THR A O 1
ATOM 699 N N . SER A 1 84 ? 14.736 4.444 -11.285 1.00 78.50 84 SER A N 1
ATOM 700 C CA . SER A 1 84 ? 14.460 5.884 -11.362 1.00 78.50 84 SER A CA 1
ATOM 701 C C . SER A 1 84 ? 15.742 6.714 -11.410 1.00 78.50 84 SER A C 1
ATOM 703 O O . SER A 1 84 ? 15.783 7.730 -12.102 1.00 78.50 84 SER A O 1
ATOM 705 N N . SER A 1 85 ? 16.777 6.295 -10.683 1.00 76.81 85 SER A N 1
ATOM 706 C CA . SER A 1 85 ? 18.088 6.946 -10.689 1.00 76.81 85 SER A CA 1
ATOM 707 C C . SER A 1 85 ? 18.769 6.779 -12.044 1.00 76.81 85 SER A C 1
ATOM 709 O O . SER A 1 85 ? 19.156 7.776 -12.649 1.00 76.81 85 SER A O 1
ATOM 711 N N . GLN A 1 86 ? 18.807 5.556 -12.577 1.00 67.12 86 GLN A N 1
ATOM 712 C CA . GLN A 1 86 ? 19.382 5.273 -13.891 1.00 67.12 86 GLN A CA 1
ATOM 713 C C . GLN A 1 86 ? 18.674 6.047 -15.011 1.00 67.12 86 GLN A C 1
ATOM 715 O O . GLN A 1 86 ? 19.330 6.703 -15.812 1.00 67.12 86 GLN A O 1
ATOM 720 N N . LEU A 1 87 ? 17.337 6.104 -14.996 1.00 77.12 87 LEU A N 1
ATOM 721 C CA . LEU A 1 87 ? 16.567 6.917 -15.945 1.00 77.12 87 LEU A CA 1
ATOM 722 C C . LEU A 1 87 ? 16.905 8.416 -15.880 1.00 77.12 87 LEU A C 1
ATOM 724 O O . LEU A 1 87 ? 16.837 9.100 -16.902 1.00 77.12 87 LEU A O 1
ATOM 728 N N . LYS A 1 88 ? 17.218 8.954 -14.694 1.00 77.62 88 LYS A N 1
ATOM 729 C CA . LYS A 1 88 ? 17.639 10.356 -14.545 1.00 77.62 88 LYS A CA 1
ATOM 730 C C . LYS A 1 88 ? 19.036 10.577 -15.125 1.00 77.62 88 LYS A C 1
ATOM 732 O O . LYS A 1 88 ? 19.206 11.527 -15.883 1.00 77.62 88 LYS A O 1
ATOM 737 N N . LEU A 1 89 ? 19.983 9.687 -14.819 1.00 68.88 89 LEU A N 1
ATOM 738 C CA . LEU A 1 89 ? 21.341 9.695 -15.378 1.00 68.88 89 LEU A CA 1
ATOM 739 C C . LEU A 1 89 ? 21.312 9.617 -16.915 1.00 68.88 89 LEU A C 1
ATOM 741 O O . LEU A 1 89 ? 21.863 10.481 -17.594 1.00 68.88 89 LEU A O 1
ATOM 745 N N . ASP A 1 90 ? 20.576 8.664 -17.483 1.00 75.62 90 ASP A N 1
ATOM 746 C CA . ASP A 1 90 ? 20.469 8.488 -18.938 1.00 75.62 90 ASP A CA 1
ATOM 747 C C . ASP A 1 90 ? 19.863 9.705 -19.653 1.00 75.62 90 ASP A C 1
ATOM 749 O O . ASP A 1 90 ? 20.132 9.932 -20.833 1.00 75.62 90 ASP A O 1
ATOM 753 N N . ARG A 1 91 ? 19.014 10.482 -18.967 1.00 78.31 91 ARG A N 1
ATOM 754 C CA . ARG A 1 91 ? 18.468 11.742 -19.493 1.00 78.31 91 ARG A CA 1
ATOM 755 C C . ARG A 1 91 ? 19.463 12.893 -19.402 1.00 78.31 91 ARG A C 1
ATOM 757 O O . ARG A 1 91 ? 19.430 13.755 -20.274 1.00 78.31 91 ARG A O 1
ATOM 764 N N . SER A 1 92 ? 20.329 12.926 -18.386 1.00 80.50 92 SER A N 1
ATOM 765 C CA . SER A 1 92 ? 21.377 13.951 -18.291 1.00 80.50 92 SER A CA 1
ATOM 766 C C . SER A 1 92 ? 22.480 13.775 -19.335 1.00 80.50 92 SER A C 1
ATOM 768 O O . SER A 1 92 ? 23.041 14.772 -19.759 1.00 80.50 92 SER A O 1
ATOM 770 N N . PHE A 1 93 ? 22.746 12.546 -19.797 1.00 75.50 93 PHE A N 1
ATOM 771 C CA . PHE A 1 93 ? 23.751 12.269 -20.839 1.00 75.50 93 PHE A CA 1
ATOM 772 C C . PHE A 1 93 ? 23.252 12.450 -22.284 1.00 75.50 93 PHE A C 1
ATOM 774 O O . PHE A 1 93 ? 24.034 12.313 -23.218 1.00 75.50 93 PHE A O 1
ATOM 781 N N . ARG A 1 94 ? 21.954 12.710 -22.492 1.00 70.38 94 ARG A N 1
ATOM 782 C CA . ARG A 1 94 ? 21.363 12.960 -23.823 1.00 70.38 94 ARG A CA 1
ATOM 783 C C . ARG A 1 94 ? 21.181 14.449 -24.143 1.00 70.38 94 ARG A C 1
ATOM 785 O O . ARG A 1 94 ? 20.514 14.757 -25.129 1.00 70.38 94 ARG A O 1
ATOM 792 N N . GLN A 1 95 ? 21.703 15.340 -23.301 1.00 50.12 95 GLN A N 1
ATOM 793 C CA . GLN A 1 95 ? 21.731 16.789 -23.523 1.00 50.12 95 GLN A CA 1
ATOM 794 C C . GLN A 1 95 ? 23.117 17.234 -23.965 1.00 50.12 95 GLN A C 1
ATOM 796 O O . GLN A 1 95 ? 24.097 16.639 -23.467 1.00 50.12 95 GLN A O 1
#